Protein AF-A0A4P2QY45-F1 (afdb_monomer_lite)

Sequence (151 aa):
MAPAYTAMMHCLLWSWTADAYDAYDGELARDGFKYDFGQLRHTQEAHAQFIMRRSTSKLVHEHAIPRKVLVRQLLSHELEESLVTALLEEYCFGVIVTAAQDSDALGEALRSEMPSDWRFGDSQGALARYDGKFIVHQPGQCPICTGETET

Organism: Sorangium cellulosum (NCBI:txid56)

pLDDT: mean 76.37, std 13.95, range [41.09, 93.38]

Radius of gyration: 16.46 Å; chains: 1; bounding box: 55×40×36 Å

Structure (mmCIF, N/CA/C/O backbone):
data_AF-A0A4P2QY45-F1
#
_entry.id   AF-A0A4P2QY45-F1
#
loop_
_atom_site.group_PDB
_atom_site.id
_atom_site.type_symbol
_atom_site.label_atom_id
_atom_site.label_alt_id
_atom_site.label_comp_id
_atom_site.label_asym_id
_atom_site.label_entity_id
_atom_site.label_seq_id
_atom_site.pdbx_PDB_ins_code
_atom_site.Cartn_x
_atom_site.Cartn_y
_atom_site.Cartn_z
_atom_site.occupancy
_atom_site.B_iso_or_equiv
_atom_site.auth_seq_id
_atom_site.auth_comp_id
_atom_site.auth_asym_id
_atom_site.auth_atom_id
_atom_site.pdbx_PDB_model_num
ATOM 1 N N . MET A 1 1 ? -25.681 5.638 12.095 1.00 50.62 1 MET A N 1
ATOM 2 C CA . MET A 1 1 ? -24.557 6.323 11.418 1.00 50.62 1 MET A CA 1
ATOM 3 C C . MET A 1 1 ? -25.106 7.273 10.372 1.00 50.62 1 MET A C 1
ATOM 5 O O . MET A 1 1 ? -25.954 6.856 9.591 1.00 50.62 1 MET A O 1
ATOM 9 N N . ALA A 1 2 ? -24.680 8.537 10.389 1.00 45.03 2 ALA A N 1
ATOM 10 C CA . ALA A 1 2 ? -25.133 9.525 9.416 1.00 45.03 2 ALA A CA 1
ATOM 11 C C . ALA A 1 2 ? -24.601 9.171 8.007 1.00 45.03 2 ALA A C 1
ATOM 13 O O . ALA A 1 2 ? -23.402 8.919 7.874 1.00 45.03 2 ALA A O 1
ATOM 14 N N . PRO A 1 3 ? -25.440 9.186 6.953 1.00 54.16 3 PRO A N 1
ATOM 15 C CA . PRO A 1 3 ? -25.050 8.849 5.575 1.00 54.16 3 PRO A CA 1
ATOM 16 C C . PRO A 1 3 ? -23.829 9.619 5.039 1.00 54.16 3 PRO A C 1
ATOM 18 O O . PRO A 1 3 ? -23.094 9.106 4.198 1.00 54.16 3 PRO A O 1
ATOM 21 N N . ALA A 1 4 ? -23.583 10.828 5.554 1.00 51.88 4 ALA A N 1
ATOM 22 C CA . ALA A 1 4 ? -22.450 11.674 5.179 1.00 51.88 4 ALA A CA 1
ATOM 23 C C . ALA A 1 4 ? -21.085 11.072 5.562 1.00 51.88 4 ALA A C 1
ATOM 25 O O . ALA A 1 4 ? -20.130 11.186 4.799 1.00 51.88 4 ALA A O 1
ATOM 26 N N . TYR A 1 5 ? -21.001 10.375 6.698 1.00 56.19 5 TYR A N 1
ATOM 27 C CA . TYR A 1 5 ? -19.746 9.802 7.188 1.00 56.19 5 TYR A CA 1
ATOM 28 C C . TYR A 1 5 ? -19.294 8.618 6.322 1.00 56.19 5 TYR A C 1
ATOM 30 O O . TYR A 1 5 ? -18.131 8.511 5.947 1.00 56.19 5 TYR A O 1
ATOM 38 N N . THR A 1 6 ? -20.239 7.770 5.909 1.00 54.94 6 THR A N 1
ATOM 39 C CA . THR A 1 6 ? -19.980 6.653 4.991 1.00 54.94 6 THR A CA 1
ATOM 40 C C . THR A 1 6 ? -19.595 7.141 3.592 1.00 54.94 6 THR A C 1
ATOM 42 O O . THR A 1 6 ? -18.691 6.573 2.986 1.00 54.94 6 THR A O 1
ATOM 45 N N . ALA A 1 7 ? -20.222 8.206 3.084 1.00 48.94 7 ALA A N 1
ATOM 46 C CA . ALA A 1 7 ? -19.865 8.791 1.791 1.00 48.94 7 ALA A CA 1
ATOM 47 C C . ALA A 1 7 ? -18.462 9.422 1.808 1.00 48.94 7 ALA A C 1
ATOM 49 O O . ALA A 1 7 ? -17.673 9.163 0.905 1.00 48.94 7 ALA A O 1
ATOM 50 N N . MET A 1 8 ? -18.115 10.168 2.862 1.00 60.38 8 MET A N 1
ATOM 51 C CA . MET A 1 8 ? -16.785 10.762 3.044 1.00 60.38 8 MET A CA 1
ATOM 52 C C . MET A 1 8 ? -15.696 9.690 3.156 1.00 60.38 8 MET A C 1
ATOM 54 O O . MET A 1 8 ? -14.696 9.752 2.453 1.00 60.38 8 MET A O 1
ATOM 58 N N . MET A 1 9 ? -15.938 8.651 3.953 1.00 58.44 9 MET A N 1
ATOM 59 C CA . MET A 1 9 ? -15.089 7.462 4.050 1.00 58.44 9 MET A CA 1
ATOM 60 C C . MET A 1 9 ? -14.896 6.755 2.706 1.00 58.44 9 MET A C 1
ATOM 62 O O . MET A 1 9 ? -13.787 6.371 2.346 1.00 58.44 9 MET A O 1
ATOM 66 N N . HIS A 1 10 ? -15.977 6.564 1.946 1.00 54.47 10 HIS A N 1
ATOM 67 C CA . HIS A 1 10 ? -15.898 5.942 0.630 1.00 54.47 10 HIS A CA 1
ATOM 68 C C . HIS A 1 10 ? -15.145 6.811 -0.374 1.00 54.47 10 HIS A C 1
ATOM 70 O O . HIS A 1 10 ? -14.385 6.239 -1.145 1.00 54.47 10 HIS A O 1
ATOM 76 N N . CYS A 1 11 ? -15.316 8.134 -0.345 1.00 54.22 11 CYS A N 1
ATOM 77 C CA . CYS A 1 11 ? -14.574 9.069 -1.188 1.00 54.22 11 CYS A CA 1
ATOM 78 C C . CYS A 1 11 ? -13.091 9.131 -0.799 1.00 54.22 11 CYS A C 1
ATOM 80 O O . CYS A 1 11 ? -12.255 8.942 -1.669 1.00 54.22 11 CYS A O 1
ATOM 82 N N . LEU A 1 12 ? -12.747 9.278 0.484 1.00 60.28 12 LEU A N 1
ATOM 83 C CA . LEU A 1 12 ? -11.355 9.331 0.957 1.00 60.28 12 LEU A CA 1
ATOM 84 C C . LEU A 1 12 ? -10.593 8.034 0.656 1.00 60.28 12 LEU A C 1
ATOM 86 O O . LEU A 1 12 ? -9.496 8.071 0.110 1.00 60.28 12 LEU A O 1
ATOM 90 N N . LEU A 1 13 ? -11.206 6.874 0.914 1.00 57.31 13 LEU A N 1
ATOM 91 C CA . LEU A 1 13 ? -10.603 5.572 0.604 1.00 57.31 13 LEU A CA 1
ATOM 92 C C . LEU A 1 13 ? -10.532 5.280 -0.905 1.00 57.31 13 LEU A C 1
ATOM 94 O O . LEU A 1 13 ? -9.790 4.390 -1.316 1.00 57.31 13 LEU A O 1
ATOM 98 N N . TRP A 1 14 ? -11.330 5.970 -1.727 1.00 51.62 14 TRP A N 1
ATOM 99 C CA . TRP A 1 14 ? -11.349 5.810 -3.185 1.00 51.62 14 TRP A CA 1
ATOM 100 C C . TRP A 1 14 ? -10.349 6.745 -3.869 1.00 51.62 14 TRP A C 1
ATOM 102 O O . TRP A 1 14 ? -9.518 6.264 -4.640 1.00 51.62 14 TRP A O 1
ATOM 112 N N . SER A 1 15 ? -10.368 8.038 -3.532 1.00 52.97 15 SER A N 1
ATOM 113 C CA . SER A 1 15 ? -9.449 9.063 -4.050 1.00 52.97 15 SER A CA 1
ATOM 114 C C . SER A 1 15 ? -7.979 8.754 -3.742 1.00 52.97 15 SER A C 1
ATOM 116 O O . SER A 1 15 ? -7.092 9.167 -4.475 1.00 52.97 15 SER A O 1
ATOM 118 N N . TRP A 1 16 ? -7.697 7.963 -2.705 1.00 55.16 16 TRP A N 1
ATOM 119 C CA . TRP A 1 16 ? -6.328 7.621 -2.306 1.00 55.16 16 TRP A CA 1
ATOM 120 C C . TRP A 1 16 ? -5.643 6.493 -3.086 1.00 55.16 16 TRP A C 1
ATOM 122 O O . TRP A 1 16 ? -4.435 6.319 -2.962 1.00 55.16 16 TRP A O 1
ATOM 132 N N . THR A 1 17 ? -6.364 5.716 -3.899 1.00 54.50 17 THR A N 1
ATOM 133 C CA . THR A 1 17 ? -5.740 4.601 -4.651 1.00 54.50 17 THR A CA 1
ATOM 134 C C . THR A 1 17 ? -5.242 4.969 -6.034 1.00 54.50 17 THR A C 1
ATOM 136 O O . THR A 1 17 ? -4.583 4.159 -6.693 1.00 54.50 17 THR A O 1
ATOM 139 N N . ALA A 1 18 ? -5.647 6.137 -6.510 1.00 51.09 18 ALA A N 1
ATOM 140 C CA . ALA A 1 18 ? -5.804 6.319 -7.929 1.00 51.09 18 ALA A CA 1
ATOM 141 C C . ALA A 1 18 ? -5.934 7.783 -8.319 1.00 51.09 18 ALA A C 1
ATOM 143 O O . ALA A 1 18 ? -6.382 7.986 -9.419 1.00 51.09 18 ALA A O 1
ATOM 144 N N . ASP A 1 19 ? -5.617 8.800 -7.520 1.00 58.41 19 ASP A N 1
ATOM 145 C CA . ASP A 1 19 ? -5.666 10.178 -8.024 1.00 58.41 19 ASP A CA 1
ATOM 146 C C . ASP A 1 19 ? -4.484 10.980 -7.460 1.00 58.41 19 ASP A C 1
ATOM 148 O O . ASP A 1 19 ? -4.297 11.074 -6.249 1.00 58.41 19 ASP A O 1
ATOM 152 N N . ALA A 1 20 ? -3.644 11.516 -8.345 1.00 57.75 20 ALA A N 1
ATOM 153 C CA . ALA A 1 20 ? -2.669 12.535 -7.991 1.00 57.75 20 ALA A CA 1
ATOM 154 C C . ALA A 1 20 ? -3.393 13.879 -7.912 1.00 57.75 20 ALA A C 1
ATOM 156 O O . ALA A 1 20 ? -4.036 14.271 -8.883 1.00 57.75 20 ALA A O 1
ATOM 157 N N . TYR A 1 21 ? -3.297 14.573 -6.778 1.00 57.88 21 TYR A N 1
ATOM 158 C CA . TYR A 1 21 ? -3.615 15.996 -6.726 1.00 57.88 21 TYR A CA 1
ATOM 159 C C . TYR A 1 21 ? -2.338 16.772 -7.029 1.00 57.88 21 TYR A C 1
ATOM 161 O O . TYR A 1 21 ? -1.396 16.752 -6.233 1.00 57.88 21 TYR A O 1
ATOM 169 N N . ASP A 1 22 ? -2.301 17.427 -8.183 1.00 55.41 22 ASP A N 1
ATOM 170 C CA . ASP A 1 22 ? -1.249 18.383 -8.484 1.00 55.41 22 ASP A CA 1
ATOM 171 C C . ASP A 1 22 ? -1.534 19.668 -7.699 1.00 55.41 22 ASP A C 1
ATOM 173 O O . ASP A 1 22 ? -2.451 20.424 -8.014 1.00 55.41 22 ASP A O 1
ATOM 177 N N . ALA A 1 23 ? -0.769 19.911 -6.635 1.00 49.84 23 ALA A N 1
ATOM 178 C CA . ALA A 1 23 ? -0.952 21.093 -5.798 1.00 49.84 23 ALA A CA 1
ATOM 179 C C . ALA A 1 23 ? -0.569 22.408 -6.500 1.00 49.84 23 ALA A C 1
ATOM 181 O O . ALA A 1 23 ? -0.929 23.477 -6.005 1.00 49.84 23 ALA A O 1
ATOM 182 N N . TYR A 1 24 ? 0.169 22.340 -7.611 1.00 48.59 24 TYR A N 1
ATOM 183 C CA . TYR A 1 24 ? 0.570 23.495 -8.405 1.00 48.59 24 TYR A CA 1
ATOM 184 C C . TYR A 1 24 ? -0.498 23.846 -9.446 1.00 48.59 24 TYR A C 1
ATOM 186 O O . TYR A 1 24 ? -0.897 25.007 -9.540 1.00 48.59 24 TYR A O 1
ATOM 194 N N . ASP A 1 25 ? -1.009 22.837 -10.153 1.00 56.53 25 ASP A N 1
ATOM 195 C CA . ASP A 1 25 ? -1.993 23.020 -11.228 1.00 56.53 25 ASP A CA 1
ATOM 196 C C . ASP A 1 25 ? -3.455 22.898 -10.755 1.00 56.53 25 ASP A C 1
ATOM 198 O O . ASP A 1 25 ? -4.379 23.279 -11.472 1.00 56.53 25 ASP A O 1
ATOM 202 N N . GLY A 1 26 ? -3.691 22.407 -9.534 1.00 62.16 26 GLY A N 1
ATOM 203 C CA . GLY A 1 26 ? -5.029 22.190 -8.970 1.00 62.16 26 GLY A CA 1
ATOM 204 C C . GLY A 1 26 ? -5.794 21.030 -9.617 1.00 62.16 26 GLY A C 1
ATOM 205 O O . GLY A 1 26 ? -6.996 20.879 -9.390 1.00 62.16 26 GLY A O 1
ATOM 206 N N . GLU A 1 27 ? -5.112 20.220 -10.424 1.00 61.22 27 GLU A N 1
ATOM 207 C CA . GLU A 1 27 ? -5.703 19.149 -11.215 1.00 61.22 27 GLU A CA 1
ATOM 208 C C . GLU A 1 27 ? -5.702 17.819 -10.453 1.00 61.22 27 GLU A C 1
ATOM 210 O O . GLU A 1 27 ? -4.744 17.454 -9.766 1.00 61.22 27 GLU A O 1
ATOM 215 N N . LEU A 1 28 ? -6.798 17.072 -10.600 1.00 65.06 28 LEU A N 1
ATOM 216 C CA . LEU A 1 28 ? -6.930 15.708 -10.096 1.00 65.06 28 LEU A CA 1
ATOM 217 C C . LEU A 1 28 ? -6.727 14.736 -11.257 1.00 65.06 28 LEU A C 1
ATOM 219 O O . LEU A 1 28 ? -7.575 14.619 -12.143 1.00 65.06 28 LEU A O 1
ATOM 223 N N . ALA A 1 29 ? -5.601 14.028 -11.250 1.00 69.75 29 ALA A N 1
ATOM 224 C CA . ALA A 1 29 ? -5.235 13.094 -12.303 1.00 69.75 29 ALA A CA 1
ATOM 225 C C . ALA A 1 29 ? -5.389 11.647 -11.844 1.00 69.75 29 ALA A C 1
ATOM 227 O O . ALA A 1 29 ? -4.652 11.169 -10.974 1.00 69.75 29 ALA A O 1
ATOM 228 N N . ARG A 1 30 ? -6.286 10.917 -12.511 1.00 70.19 30 ARG A N 1
ATOM 229 C CA . ARG A 1 30 ? -6.492 9.503 -12.224 1.00 70.19 30 ARG A CA 1
ATOM 230 C C . ARG A 1 30 ? -5.256 8.655 -12.520 1.00 70.19 30 ARG A C 1
ATOM 232 O O . ARG A 1 30 ? -4.602 8.783 -13.545 1.00 70.19 30 ARG A O 1
ATOM 239 N N . ASP A 1 31 ? -4.985 7.761 -11.589 1.00 73.44 31 ASP A N 1
ATOM 240 C CA . ASP A 1 31 ? -3.862 6.869 -11.385 1.00 73.44 31 ASP A CA 1
ATOM 241 C C . ASP A 1 31 ? -2.483 7.565 -11.386 1.00 73.44 31 ASP A C 1
ATOM 243 O O . ASP A 1 31 ? -1.468 6.888 -11.538 1.00 73.44 31 ASP A O 1
ATOM 247 N N . GLY A 1 32 ? -2.421 8.888 -11.165 1.00 73.69 32 GLY A N 1
ATOM 248 C CA . GLY A 1 32 ? -1.204 9.688 -11.369 1.00 73.69 32 GLY A CA 1
ATOM 249 C C . GLY A 1 32 ? 0.030 9.232 -10.578 1.00 73.69 32 GLY A C 1
ATOM 250 O O . GLY A 1 32 ? 1.131 9.247 -11.119 1.00 73.69 32 GLY A O 1
ATOM 251 N N . PHE A 1 33 ? -0.146 8.737 -9.347 1.00 76.88 33 PHE A N 1
ATOM 252 C CA . PHE A 1 33 ? 0.956 8.219 -8.514 1.00 76.88 33 PHE A CA 1
ATOM 253 C C . PHE A 1 33 ? 0.969 6.697 -8.354 1.00 76.88 33 PHE A C 1
ATOM 255 O O . PHE A 1 33 ? 1.821 6.161 -7.653 1.00 76.88 33 PHE A O 1
ATOM 262 N N . LYS A 1 34 ? 0.061 5.970 -9.014 1.00 82.94 34 LYS A N 1
ATOM 263 C CA . LYS A 1 34 ? -0.187 4.532 -8.783 1.00 82.94 34 LYS A CA 1
ATOM 264 C C . LYS A 1 34 ? 1.047 3.636 -8.909 1.00 82.94 34 LYS A C 1
ATOM 266 O O . LYS A 1 34 ? 1.101 2.564 -8.313 1.00 82.94 34 LYS A O 1
ATOM 271 N N . TYR A 1 35 ? 2.018 4.068 -9.707 1.00 87.44 35 TYR A N 1
ATOM 272 C CA . TYR A 1 35 ? 3.282 3.371 -9.922 1.00 87.44 35 TYR A CA 1
ATOM 273 C C . TYR A 1 35 ? 4.488 4.307 -9.790 1.00 87.44 35 TYR A C 1
ATOM 275 O O . TYR A 1 35 ? 5.530 4.062 -10.398 1.00 87.44 35 TYR A O 1
ATOM 283 N N . ASP A 1 36 ? 4.350 5.387 -9.018 1.00 86.69 36 ASP A N 1
ATOM 284 C CA . ASP A 1 36 ? 5.466 6.274 -8.715 1.00 86.69 36 ASP A CA 1
ATOM 285 C C . ASP A 1 36 ? 6.315 5.669 -7.587 1.00 86.69 36 ASP A C 1
ATOM 287 O O . ASP A 1 36 ? 6.005 5.785 -6.403 1.00 86.69 36 ASP A O 1
ATOM 291 N N . PHE A 1 37 ? 7.411 5.011 -7.967 1.00 88.00 37 PHE A N 1
ATOM 292 C CA . PHE A 1 37 ? 8.383 4.416 -7.043 1.00 88.00 37 PHE A CA 1
ATOM 293 C C . PHE A 1 37 ? 9.117 5.450 -6.168 1.00 88.00 37 PHE A C 1
ATOM 295 O O . PHE A 1 37 ? 9.736 5.073 -5.172 1.00 88.00 37 PHE A O 1
ATOM 302 N N . GLY A 1 38 ? 9.067 6.737 -6.524 1.00 84.75 38 GLY A N 1
ATOM 303 C CA . GLY A 1 38 ? 9.601 7.832 -5.720 1.00 84.75 38 GLY A CA 1
ATOM 304 C C . GLY A 1 38 ? 8.658 8.271 -4.602 1.00 84.75 38 GLY A C 1
ATOM 305 O O . GLY A 1 38 ? 9.134 8.805 -3.604 1.00 84.75 38 GLY A O 1
ATOM 306 N N . GLN A 1 39 ? 7.354 8.014 -4.739 1.00 83.00 39 GLN A N 1
ATOM 307 C CA . GLN A 1 39 ? 6.321 8.453 -3.791 1.00 83.00 39 GLN A CA 1
ATOM 308 C C . GLN A 1 39 ? 5.635 7.309 -3.045 1.00 83.00 39 GLN A C 1
ATOM 310 O O . GLN A 1 39 ? 5.109 7.518 -1.952 1.00 83.00 39 GLN A O 1
ATOM 315 N N . LEU A 1 40 ? 5.653 6.097 -3.598 1.00 87.56 40 LEU A N 1
ATOM 316 C CA . LEU A 1 40 ? 5.035 4.925 -2.993 1.00 87.56 40 LEU A CA 1
ATOM 317 C C . LEU A 1 40 ? 6.063 3.944 -2.439 1.00 87.56 40 LEU A C 1
ATOM 319 O O . LEU A 1 40 ? 7.162 3.750 -2.970 1.00 87.56 40 LEU A O 1
ATOM 323 N N . ARG A 1 41 ? 5.639 3.249 -1.381 1.00 90.94 41 ARG A N 1
ATOM 324 C CA . ARG A 1 41 ? 6.334 2.062 -0.885 1.00 90.94 41 ARG A CA 1
ATOM 325 C C . ARG A 1 41 ? 6.286 0.968 -1.937 1.00 90.94 41 ARG A C 1
ATOM 327 O O . ARG A 1 41 ? 5.313 0.848 -2.677 1.00 90.94 41 ARG A O 1
ATOM 334 N N . HIS A 1 42 ? 7.316 0.142 -1.991 1.00 92.50 42 HIS A N 1
ATOM 335 C CA . HIS A 1 42 ? 7.389 -0.915 -2.992 1.00 92.50 42 HIS A CA 1
ATOM 336 C C . HIS A 1 42 ? 8.339 -2.026 -2.573 1.00 92.50 42 HIS A C 1
ATOM 338 O O . HIS A 1 42 ? 9.263 -1.805 -1.791 1.00 92.50 42 HIS A O 1
ATOM 344 N N . THR A 1 43 ? 8.133 -3.224 -3.111 1.00 92.62 43 THR A N 1
ATOM 345 C CA . THR A 1 43 ? 9.064 -4.332 -2.887 1.00 92.62 43 THR A CA 1
ATOM 346 C C . THR A 1 43 ? 10.291 -4.213 -3.787 1.00 92.62 43 THR A C 1
ATOM 348 O O . THR A 1 43 ? 10.229 -3.658 -4.891 1.00 92.62 43 THR A O 1
ATOM 351 N N . GLN A 1 44 ? 11.416 -4.778 -3.345 1.00 90.75 44 GLN A N 1
ATOM 352 C CA . GLN A 1 44 ? 12.644 -4.838 -4.146 1.00 90.75 44 GLN A CA 1
ATOM 353 C C . GLN A 1 44 ? 12.406 -5.476 -5.528 1.00 90.75 44 GLN A C 1
ATOM 355 O O . GLN A 1 44 ? 12.886 -4.978 -6.547 1.00 90.75 44 GLN A O 1
ATOM 360 N N . GLU A 1 45 ? 11.623 -6.554 -5.579 1.00 91.06 45 GLU A N 1
ATOM 361 C CA . GLU A 1 45 ? 11.314 -7.287 -6.813 1.00 91.06 45 GLU A CA 1
ATOM 362 C C . GLU A 1 45 ? 10.440 -6.471 -7.772 1.00 91.06 45 GLU A C 1
ATOM 364 O O . GLU A 1 45 ? 10.704 -6.458 -8.976 1.00 91.06 45 GLU A O 1
ATOM 369 N N . ALA A 1 46 ? 9.442 -5.743 -7.254 1.00 93.19 46 ALA A N 1
ATOM 370 C CA . ALA A 1 46 ? 8.633 -4.833 -8.061 1.00 93.19 46 ALA A CA 1
ATOM 371 C C . ALA A 1 46 ? 9.500 -3.766 -8.727 1.00 93.19 46 ALA A C 1
ATOM 373 O O . ALA A 1 46 ? 9.353 -3.499 -9.923 1.00 93.19 46 ALA A O 1
ATOM 374 N N . HIS A 1 47 ? 10.447 -3.202 -7.978 1.00 92.31 47 HIS A N 1
ATOM 375 C CA . HIS A 1 47 ? 11.320 -2.176 -8.519 1.00 92.31 47 HIS A CA 1
ATOM 376 C C . HIS A 1 47 ? 12.318 -2.731 -9.539 1.00 92.31 47 HIS A C 1
ATOM 378 O O . HIS A 1 47 ? 12.430 -2.194 -10.642 1.00 92.31 47 HIS A O 1
ATOM 384 N N . ALA A 1 48 ? 12.975 -3.853 -9.238 1.00 91.25 48 ALA A N 1
ATOM 385 C CA . ALA A 1 48 ? 13.873 -4.520 -10.180 1.00 91.25 48 ALA A CA 1
ATOM 386 C C . ALA A 1 48 ? 13.158 -4.850 -11.503 1.00 91.25 48 ALA A C 1
ATOM 388 O O . ALA A 1 48 ? 13.686 -4.611 -12.594 1.00 91.25 48 ALA A O 1
ATOM 389 N N . GLN A 1 49 ? 11.915 -5.330 -11.421 1.00 93.38 49 GLN A N 1
ATOM 390 C CA . GLN A 1 49 ? 11.097 -5.608 -12.592 1.00 93.38 49 GLN A CA 1
ATOM 391 C C . GLN A 1 49 ? 10.741 -4.340 -13.378 1.00 93.38 49 GLN A C 1
ATOM 393 O O . GLN A 1 49 ? 10.789 -4.364 -14.614 1.00 93.38 49 GLN A O 1
ATOM 398 N N . PHE A 1 50 ? 10.406 -3.246 -12.690 1.00 92.44 50 PHE A N 1
ATOM 399 C CA . PHE A 1 50 ? 10.141 -1.957 -13.324 1.00 92.44 50 PHE A CA 1
ATOM 400 C C . PHE A 1 50 ? 11.370 -1.434 -14.074 1.00 92.44 50 PHE A C 1
ATOM 402 O O . PHE A 1 50 ? 11.256 -1.075 -15.243 1.00 92.44 50 PHE A O 1
ATOM 409 N N . ILE A 1 51 ? 12.553 -1.454 -13.454 1.00 90.25 51 ILE A N 1
ATOM 410 C CA . ILE A 1 51 ? 13.799 -0.985 -14.076 1.00 90.25 51 ILE A CA 1
ATOM 411 C C . ILE A 1 51 ? 14.169 -1.828 -15.297 1.00 90.25 51 ILE A C 1
ATOM 413 O O . ILE A 1 51 ? 14.481 -1.272 -16.352 1.00 90.25 51 ILE A O 1
ATOM 417 N N . MET A 1 52 ? 14.079 -3.156 -15.181 1.00 89.62 52 MET A N 1
ATOM 418 C CA . MET A 1 52 ? 14.429 -4.076 -16.265 1.00 89.62 52 MET A CA 1
ATOM 419 C C . MET A 1 52 ? 13.492 -3.941 -17.473 1.00 89.62 52 MET A C 1
ATOM 421 O O . MET A 1 52 ? 13.940 -4.032 -18.613 1.00 89.62 52 MET A O 1
ATOM 425 N N . ARG A 1 53 ? 12.184 -3.761 -17.244 1.00 90.06 53 ARG A N 1
ATOM 426 C CA . ARG A 1 53 ? 11.170 -3.789 -18.316 1.00 90.06 53 ARG A CA 1
ATOM 427 C C . ARG A 1 53 ? 10.674 -2.415 -18.746 1.00 90.06 53 ARG A C 1
ATOM 429 O O . ARG A 1 53 ? 9.993 -2.329 -19.764 1.00 90.06 53 ARG A O 1
ATOM 436 N N . ARG A 1 54 ? 10.939 -1.375 -17.951 1.00 88.81 54 ARG A N 1
ATOM 437 C CA . ARG A 1 54 ? 10.364 -0.024 -18.082 1.00 88.81 54 ARG A CA 1
ATOM 438 C C . ARG A 1 54 ? 8.843 -0.059 -18.277 1.00 88.81 54 ARG A C 1
ATOM 440 O O . ARG A 1 54 ? 8.287 0.649 -19.107 1.00 88.81 54 ARG A O 1
ATOM 447 N N . SER A 1 55 ? 8.172 -0.943 -17.536 1.00 91.06 55 SER A N 1
ATOM 448 C CA . SER A 1 55 ? 6.744 -1.229 -17.692 1.00 91.06 55 SER A CA 1
ATOM 449 C C . SER A 1 55 ? 6.094 -1.589 -16.361 1.00 91.06 55 SER A C 1
ATOM 451 O O . SER A 1 55 ? 6.673 -2.314 -15.553 1.00 91.06 55 SER A O 1
ATOM 453 N N . THR A 1 56 ? 4.850 -1.147 -16.185 1.00 91.12 56 THR A N 1
ATOM 454 C CA . THR A 1 56 ? 3.998 -1.430 -15.020 1.00 91.12 56 THR A CA 1
ATOM 455 C C . THR A 1 56 ? 3.025 -2.591 -15.250 1.00 91.12 56 THR A C 1
ATOM 457 O O . THR A 1 56 ? 2.319 -2.996 -14.337 1.00 91.12 56 THR A O 1
ATOM 460 N N . SER A 1 57 ? 3.011 -3.190 -16.448 1.00 90.69 57 SER A N 1
ATOM 461 C CA . SER A 1 57 ? 2.035 -4.217 -16.877 1.00 90.69 57 SER A CA 1
ATOM 462 C C . SER A 1 57 ? 1.980 -5.492 -16.023 1.00 90.69 57 SER A C 1
ATOM 464 O O . SER A 1 57 ? 1.062 -6.301 -16.153 1.00 90.69 57 SER A O 1
ATOM 466 N N . LYS A 1 58 ? 2.989 -5.712 -15.182 1.00 92.25 58 LYS A N 1
ATOM 467 C CA . LYS A 1 58 ? 3.114 -6.865 -14.284 1.00 92.25 58 LYS A CA 1
ATOM 468 C C . LYS A 1 58 ? 3.318 -6.441 -12.830 1.00 92.25 58 LYS A C 1
ATOM 470 O O . LYS A 1 58 ? 3.748 -7.252 -12.014 1.00 92.25 58 LYS A O 1
ATOM 475 N N . LEU A 1 59 ? 3.026 -5.180 -12.543 1.00 92.38 59 LEU A N 1
ATOM 476 C CA . LEU A 1 59 ? 3.040 -4.607 -11.214 1.00 92.38 59 LEU A CA 1
ATOM 477 C C . LEU A 1 59 ? 1.607 -4.417 -10.741 1.00 92.38 59 LEU A C 1
ATOM 479 O O . LEU A 1 59 ? 0.705 -4.093 -11.518 1.00 92.38 59 LEU A O 1
ATOM 483 N N . VAL A 1 60 ? 1.419 -4.583 -9.447 1.00 90.44 60 VAL A N 1
ATOM 484 C CA . VAL A 1 60 ? 0.148 -4.383 -8.775 1.00 90.44 60 VAL A CA 1
ATOM 485 C C . VAL A 1 60 ? 0.337 -3.258 -7.775 1.00 90.44 60 VAL A C 1
ATOM 487 O O . VAL A 1 60 ? 1.316 -3.227 -7.036 1.00 90.44 60 VAL A O 1
ATOM 490 N N . HIS A 1 61 ? -0.598 -2.317 -7.804 1.00 88.38 61 HIS A N 1
ATOM 491 C CA . HIS A 1 61 ? -0.767 -1.341 -6.744 1.00 88.38 61 HIS A CA 1
ATOM 492 C C . HIS A 1 61 ? -1.820 -1.890 -5.787 1.00 88.38 61 HIS A C 1
ATOM 494 O O . HIS A 1 61 ? -2.965 -2.107 -6.194 1.00 88.38 61 HIS A O 1
ATOM 500 N N . GLU A 1 62 ? -1.433 -2.135 -4.543 1.00 84.88 62 GLU A N 1
ATOM 501 C CA . GLU A 1 62 ? -2.346 -2.586 -3.498 1.00 84.88 62 GLU A CA 1
ATOM 502 C C . GLU A 1 62 ? -2.263 -1.693 -2.259 1.00 84.88 62 GLU A C 1
AT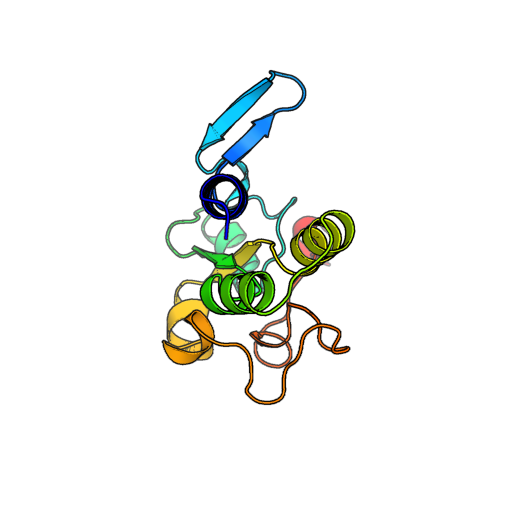OM 504 O O . GLU A 1 62 ? -1.361 -0.872 -2.128 1.00 84.88 62 GLU A O 1
ATOM 509 N N . HIS A 1 63 ? -3.187 -1.873 -1.319 1.00 86.25 63 HIS A N 1
ATOM 510 C CA . HIS A 1 63 ? -3.115 -1.203 -0.023 1.00 86.25 63 HIS A CA 1
ATOM 511 C C . HIS A 1 63 ? -2.293 -2.011 0.965 1.00 86.25 63 HIS A C 1
ATOM 513 O O . HIS A 1 63 ? -2.483 -3.215 1.047 1.00 86.25 63 HIS A O 1
ATOM 519 N N . ALA A 1 64 ? -1.492 -1.363 1.810 1.00 86.75 64 ALA A N 1
ATOM 520 C CA . ALA A 1 64 ? -0.752 -2.046 2.873 1.00 86.75 64 ALA A CA 1
ATOM 521 C C . ALA A 1 64 ? -1.647 -2.793 3.874 1.00 86.75 64 ALA A C 1
ATOM 523 O O . ALA A 1 64 ? -1.338 -3.932 4.229 1.00 86.75 64 ALA A O 1
ATOM 524 N N . ILE A 1 65 ? -2.795 -2.216 4.236 1.00 87.56 65 ILE A N 1
ATOM 525 C CA . ILE A 1 65 ? -3.873 -2.909 4.949 1.00 87.56 65 ILE A CA 1
ATOM 526 C C . ILE A 1 65 ? -5.077 -3.067 4.019 1.00 87.56 65 ILE A C 1
ATOM 528 O O . ILE A 1 65 ? -5.510 -2.085 3.409 1.00 87.56 65 ILE A O 1
ATOM 532 N N . PRO A 1 66 ? -5.685 -4.265 3.925 1.00 87.00 66 PRO A N 1
ATOM 533 C CA . PRO A 1 66 ? -6.871 -4.458 3.109 1.00 87.00 66 PRO A CA 1
ATOM 534 C C . PRO A 1 66 ? -7.999 -3.500 3.504 1.00 87.00 66 PRO A C 1
ATOM 536 O O . PRO A 1 66 ? -8.393 -3.423 4.670 1.00 87.00 66 PRO A O 1
ATOM 539 N N . ARG A 1 67 ? -8.599 -2.828 2.514 1.00 83.25 67 ARG A N 1
ATOM 540 C CA . ARG A 1 67 ? -9.676 -1.838 2.717 1.00 83.25 67 ARG A CA 1
ATOM 541 C C . ARG A 1 67 ? -10.795 -2.340 3.635 1.00 83.25 67 ARG A C 1
ATOM 543 O O . ARG A 1 67 ? -11.325 -1.579 4.435 1.00 83.25 67 ARG A O 1
ATOM 550 N N . LYS A 1 68 ? -11.162 -3.623 3.536 1.00 83.38 68 LYS A N 1
ATOM 551 C CA . LYS A 1 68 ? -12.210 -4.231 4.375 1.00 83.38 68 LYS A CA 1
ATOM 552 C C . LYS A 1 68 ? -11.841 -4.240 5.862 1.00 83.38 68 LYS A C 1
ATOM 554 O O . LYS A 1 68 ? -12.725 -4.033 6.686 1.00 83.38 68 LYS A O 1
ATOM 559 N N . VAL A 1 69 ? -10.572 -4.468 6.199 1.00 87.38 69 VAL A N 1
ATOM 560 C CA . VAL A 1 69 ? -10.075 -4.441 7.585 1.00 87.38 69 VAL A CA 1
ATOM 561 C C . VAL A 1 69 ? -10.141 -3.016 8.125 1.00 87.38 69 VAL A C 1
ATOM 563 O O . VAL A 1 69 ? -10.718 -2.790 9.185 1.00 87.38 69 VAL A O 1
ATOM 566 N N . LEU A 1 70 ? -9.658 -2.049 7.343 1.00 84.69 70 LEU A N 1
ATOM 567 C CA . LEU A 1 70 ? -9.669 -0.633 7.706 1.00 84.69 70 LEU A CA 1
ATOM 568 C C . LEU A 1 70 ? -11.094 -0.091 7.912 1.00 84.69 70 LEU A C 1
ATOM 570 O O . LEU A 1 70 ? -11.388 0.537 8.924 1.00 84.69 70 LEU A O 1
ATOM 574 N N . VAL A 1 71 ? -12.013 -0.397 6.991 1.00 82.31 71 VAL A N 1
ATOM 575 C CA . VAL A 1 71 ? -13.426 -0.003 7.107 1.00 82.31 71 VAL A CA 1
ATOM 576 C C . VAL A 1 71 ? -14.075 -0.626 8.342 1.00 82.31 71 VAL A C 1
ATOM 578 O O . VAL A 1 71 ? -14.807 0.063 9.042 1.00 82.31 71 VAL A O 1
ATOM 581 N N . ARG A 1 72 ? -13.810 -1.903 8.647 1.00 85.19 72 ARG A N 1
ATOM 582 C CA . ARG A 1 72 ? -14.345 -2.542 9.862 1.00 85.19 72 ARG A CA 1
ATOM 583 C C . ARG A 1 72 ? -13.886 -1.818 11.125 1.00 85.19 72 ARG A C 1
ATOM 585 O O . ARG A 1 72 ? -14.726 -1.566 11.978 1.00 85.19 72 ARG A O 1
ATOM 592 N N . GLN A 1 73 ? -12.608 -1.447 11.201 1.00 85.31 73 GLN A N 1
ATOM 593 C CA . GLN A 1 73 ? -12.054 -0.703 12.334 1.00 85.31 73 GLN A CA 1
ATOM 594 C C . GLN A 1 73 ? -12.698 0.678 12.494 1.00 85.31 73 GLN A C 1
ATOM 596 O O . GLN A 1 73 ? -13.050 1.088 13.595 1.00 85.31 73 GLN A O 1
ATOM 601 N N . LEU A 1 74 ? -12.885 1.391 11.385 1.00 81.12 74 LEU A N 1
ATOM 602 C CA . LEU A 1 74 ? -13.483 2.726 11.393 1.00 81.12 74 LEU A CA 1
ATOM 603 C C . LEU A 1 74 ? -14.982 2.690 11.734 1.00 81.12 74 LEU A C 1
ATOM 605 O O . LEU A 1 74 ? -15.507 3.648 12.286 1.00 81.12 74 LEU A O 1
ATOM 609 N N . LEU A 1 75 ? -15.675 1.586 11.435 1.00 80.06 75 LEU A N 1
ATOM 610 C CA . LEU A 1 75 ? -17.086 1.393 11.787 1.00 80.06 75 LEU A CA 1
ATOM 611 C C . LEU A 1 75 ? -17.297 0.816 13.195 1.00 80.06 75 LEU A C 1
ATOM 613 O O . LEU A 1 75 ? -18.396 0.946 13.731 1.00 80.06 75 LEU A O 1
ATOM 617 N N . SER A 1 76 ? -16.302 0.140 13.780 1.00 78.62 76 SER A N 1
ATOM 618 C CA . SER A 1 76 ? -16.431 -0.511 15.093 1.00 78.62 76 SER A CA 1
ATOM 619 C C . SER A 1 76 ? -16.275 0.445 16.272 1.00 78.62 76 SER A C 1
ATOM 621 O O . SER A 1 76 ? -16.544 0.057 17.407 1.00 78.62 76 SER A O 1
ATOM 623 N N . HIS A 1 77 ? -15.852 1.680 16.021 1.00 66.88 77 HIS A N 1
ATOM 624 C CA . HIS A 1 77 ? -15.596 2.677 17.045 1.00 66.88 77 HIS A CA 1
ATOM 625 C C . HIS A 1 77 ? -16.290 3.993 16.690 1.00 66.88 77 HIS A C 1
ATOM 627 O O . HIS A 1 77 ? -16.254 4.438 15.546 1.00 66.88 77 HIS A O 1
ATOM 633 N N . GLU A 1 78 ? -16.876 4.655 17.687 1.00 69.38 78 GLU A N 1
ATOM 634 C CA . GLU A 1 78 ? -17.181 6.085 17.599 1.00 69.38 78 GLU A CA 1
ATOM 635 C C . GLU A 1 78 ? -15.859 6.849 17.757 1.00 69.38 78 GLU A C 1
ATOM 637 O O . GLU A 1 78 ? -15.521 7.329 18.835 1.00 69.38 78 GLU A O 1
ATOM 642 N N . LEU A 1 79 ? -15.040 6.845 16.702 1.00 69.56 79 LEU A N 1
ATOM 643 C CA . LEU A 1 79 ? -13.759 7.547 16.696 1.00 69.56 79 LEU A CA 1
ATOM 644 C C . LEU A 1 79 ? -14.003 9.041 16.516 1.00 69.56 79 LEU A C 1
ATOM 646 O O . LEU A 1 79 ? -14.782 9.455 15.653 1.00 69.56 79 LEU A O 1
ATOM 650 N N . GLU A 1 80 ? -13.280 9.850 17.285 1.00 76.12 80 GLU A N 1
ATOM 651 C CA . GLU A 1 80 ? -13.164 11.270 16.977 1.00 76.12 80 GLU A CA 1
ATOM 652 C C . GLU A 1 80 ? -12.471 11.470 15.625 1.00 76.12 80 GLU A C 1
ATOM 654 O O . GLU A 1 80 ? -11.623 10.677 15.212 1.00 76.12 80 GLU A O 1
ATOM 659 N N . GLU A 1 81 ? -12.817 12.556 14.937 1.00 73.75 81 GLU A N 1
ATOM 660 C CA . GLU A 1 81 ? -12.298 12.877 13.604 1.00 73.75 81 GLU A CA 1
ATOM 661 C C . GLU A 1 81 ? -10.762 12.915 13.556 1.00 73.75 81 GLU A C 1
ATOM 663 O O . GLU A 1 81 ? -10.156 12.390 12.627 1.00 73.75 81 GLU A O 1
ATOM 668 N N . SER A 1 82 ? -10.119 13.450 14.596 1.00 73.94 82 SER A N 1
ATOM 669 C CA . SER A 1 82 ? -8.656 13.496 14.716 1.00 73.94 82 SER A CA 1
ATOM 670 C C . SER A 1 82 ? -8.017 12.102 14.717 1.00 73.94 82 SER A C 1
ATOM 672 O O . SER A 1 82 ? -6.981 11.888 14.090 1.00 73.94 82 SER A O 1
ATOM 674 N N . LEU A 1 83 ? -8.657 11.138 15.381 1.00 77.12 83 LEU A N 1
ATOM 675 C CA . LEU A 1 83 ? -8.190 9.759 15.458 1.00 77.12 83 LEU A CA 1
ATOM 676 C C . LEU A 1 83 ? -8.418 9.015 14.139 1.00 77.12 83 LEU A C 1
ATOM 678 O O . LEU A 1 83 ? -7.600 8.187 13.751 1.00 77.12 83 LEU A O 1
ATOM 682 N N . VAL A 1 84 ? -9.500 9.338 13.428 1.00 78.25 84 VAL A N 1
ATOM 683 C CA . VAL A 1 84 ? -9.766 8.820 12.078 1.00 78.25 84 VAL A CA 1
ATOM 684 C C . VAL A 1 84 ? -8.670 9.268 11.125 1.00 78.25 84 VAL A C 1
ATOM 686 O O . VAL A 1 84 ? -8.113 8.431 10.422 1.00 78.25 84 VAL A O 1
ATOM 689 N N . THR A 1 85 ? -8.320 10.555 11.140 1.00 75.06 85 THR A N 1
ATOM 690 C CA . THR A 1 85 ? -7.238 11.100 10.314 1.00 75.06 85 THR A CA 1
ATOM 691 C C . THR A 1 85 ? -5.909 10.420 10.621 1.00 75.06 85 THR A C 1
ATOM 693 O O . THR A 1 85 ? -5.282 9.909 9.700 1.00 75.06 85 THR A O 1
ATOM 696 N N . ALA A 1 86 ? -5.524 10.309 11.897 1.00 80.19 86 ALA A N 1
ATOM 697 C CA . ALA A 1 86 ? -4.281 9.638 12.284 1.00 80.19 86 ALA A CA 1
ATOM 698 C C . ALA A 1 86 ? -4.238 8.168 11.822 1.00 80.19 86 ALA A C 1
ATOM 700 O O . ALA A 1 86 ? -3.237 7.705 11.278 1.00 80.19 86 ALA A O 1
ATOM 701 N N . LEU A 1 87 ? -5.348 7.439 11.979 1.00 83.06 87 LEU A N 1
ATOM 702 C CA . LEU A 1 87 ? -5.459 6.043 11.553 1.00 83.06 87 LEU A CA 1
ATOM 703 C C . LEU A 1 87 ? -5.338 5.927 10.027 1.00 83.06 87 LEU A C 1
ATOM 705 O O . LEU A 1 87 ? -4.644 5.052 9.513 1.00 83.06 87 LEU A O 1
ATOM 709 N N . LEU A 1 88 ? -5.991 6.822 9.291 1.00 79.62 88 LEU A 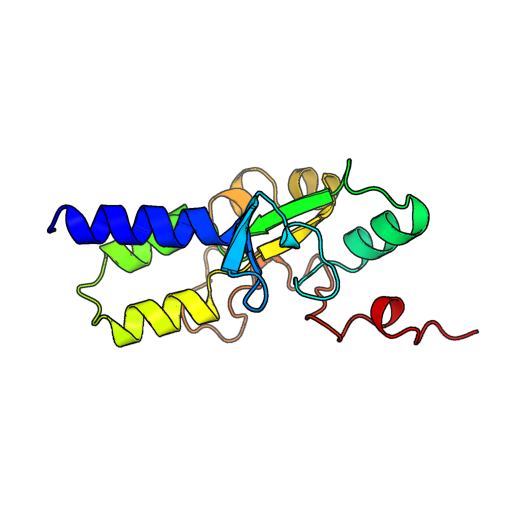N 1
ATOM 710 C CA . LEU A 1 88 ? -5.893 6.883 7.840 1.00 79.62 88 LEU A CA 1
ATOM 711 C C . LEU A 1 88 ? -4.456 7.197 7.385 1.00 79.62 88 LEU A C 1
ATOM 713 O O . LEU A 1 88 ? -3.938 6.480 6.534 1.00 79.62 88 LEU A O 1
ATOM 717 N N . GLU A 1 89 ? -3.788 8.190 7.969 1.00 79.06 89 GLU A N 1
ATOM 718 C CA . GLU A 1 89 ? -2.398 8.548 7.639 1.00 79.06 89 GLU A CA 1
ATOM 719 C C . GLU A 1 89 ? -1.414 7.397 7.893 1.00 79.06 89 GLU A C 1
ATOM 721 O O . GLU A 1 89 ? -0.522 7.139 7.082 1.00 79.06 89 GLU A O 1
ATOM 726 N N . GLU A 1 90 ? -1.586 6.675 9.001 1.00 84.44 90 GLU A N 1
ATOM 727 C CA . GLU A 1 90 ? -0.683 5.592 9.382 1.00 84.44 90 GLU A CA 1
ATOM 728 C C . GLU A 1 90 ? -0.901 4.323 8.547 1.00 84.44 90 GLU A C 1
ATOM 730 O O . GLU A 1 90 ? 0.058 3.676 8.119 1.00 84.44 90 GLU A O 1
ATOM 735 N N . TYR A 1 91 ? -2.159 3.952 8.304 1.00 85.69 91 TYR A N 1
ATOM 736 C CA . TYR A 1 91 ? -2.514 2.614 7.823 1.00 85.69 91 TYR A CA 1
ATOM 737 C C . TYR A 1 91 ? -2.991 2.567 6.373 1.00 85.69 91 TYR A C 1
ATOM 739 O O . TYR A 1 91 ? -3.027 1.488 5.773 1.00 85.69 91 TYR A O 1
ATOM 747 N N . CYS A 1 92 ? -3.364 3.702 5.786 1.00 83.12 92 CYS A N 1
ATOM 748 C CA . CYS A 1 92 ? -3.977 3.734 4.469 1.00 83.12 92 CYS A CA 1
ATOM 749 C C . CYS A 1 92 ? -3.045 4.341 3.422 1.00 83.12 92 CYS A C 1
ATOM 751 O O . CYS A 1 92 ? -3.178 5.483 2.995 1.00 83.12 92 CYS A O 1
ATOM 753 N N . PHE A 1 93 ? -2.127 3.510 2.949 1.00 82.94 93 PHE A N 1
ATOM 754 C CA . PHE A 1 93 ? -1.208 3.857 1.875 1.00 82.94 93 PHE A CA 1
ATOM 755 C C . PHE A 1 93 ? -1.034 2.695 0.896 1.00 82.94 93 PHE A C 1
ATOM 757 O O . PHE A 1 93 ? -1.342 1.536 1.202 1.00 82.94 93 PHE A O 1
ATOM 764 N N . GLY A 1 94 ? -0.537 3.037 -0.290 1.00 85.75 94 GLY A N 1
ATOM 765 C CA . GLY A 1 94 ? -0.250 2.106 -1.370 1.00 85.75 94 GLY A CA 1
ATOM 766 C C . GLY A 1 94 ? 1.114 1.429 -1.254 1.00 85.75 94 GLY A C 1
ATOM 767 O O . GLY A 1 94 ? 2.085 2.032 -0.790 1.00 85.75 94 GLY A O 1
ATOM 768 N N . VAL A 1 95 ? 1.192 0.184 -1.715 1.00 88.81 95 VAL A N 1
ATOM 769 C CA . VAL A 1 95 ? 2.438 -0.559 -1.918 1.00 88.81 95 VAL A CA 1
ATOM 770 C C . VAL A 1 95 ? 2.451 -1.113 -3.340 1.00 88.81 95 VAL A C 1
ATOM 772 O O . VAL A 1 95 ? 1.457 -1.673 -3.808 1.00 88.81 95 VAL A O 1
ATOM 775 N N . ILE A 1 96 ? 3.576 -0.953 -4.036 1.00 91.69 96 ILE A N 1
ATOM 776 C CA . ILE A 1 96 ? 3.798 -1.551 -5.353 1.00 91.69 96 ILE A CA 1
ATOM 777 C C . ILE A 1 96 ? 4.462 -2.918 -5.173 1.00 91.69 96 ILE A C 1
ATOM 779 O O . ILE A 1 96 ? 5.559 -3.033 -4.619 1.00 91.69 96 ILE A O 1
ATOM 783 N N . VAL A 1 97 ? 3.806 -3.949 -5.688 1.00 91.69 97 VAL A N 1
ATOM 784 C CA . VAL A 1 97 ? 4.266 -5.343 -5.668 1.00 91.69 97 VAL A CA 1
ATOM 785 C C . VAL A 1 97 ? 4.268 -5.912 -7.089 1.00 91.69 97 VAL A C 1
ATOM 787 O O . VAL A 1 97 ? 3.719 -5.312 -8.017 1.00 91.69 97 VAL A O 1
ATOM 790 N N . THR A 1 98 ? 4.886 -7.068 -7.312 1.00 92.56 98 THR A N 1
ATOM 791 C CA . THR A 1 98 ? 4.724 -7.794 -8.580 1.00 92.56 98 THR A CA 1
ATOM 792 C C . THR A 1 98 ? 3.401 -8.558 -8.582 1.00 92.56 98 THR A C 1
ATOM 794 O O . THR A 1 98 ? 2.898 -8.971 -7.539 1.00 92.56 98 THR A O 1
ATOM 797 N N . ALA A 1 99 ? 2.854 -8.819 -9.769 1.00 90.31 99 ALA A N 1
ATOM 798 C CA . ALA A 1 99 ? 1.670 -9.667 -9.905 1.00 90.31 99 ALA A CA 1
ATOM 799 C C . ALA A 1 99 ? 1.878 -11.079 -9.324 1.00 90.31 99 ALA A C 1
ATOM 801 O O . ALA A 1 99 ? 0.923 -11.667 -8.834 1.00 90.31 99 ALA A O 1
ATOM 802 N N . ALA A 1 100 ? 3.112 -11.597 -9.352 1.00 88.44 100 ALA A N 1
ATOM 803 C CA . ALA A 1 100 ? 3.452 -12.891 -8.762 1.00 88.44 100 ALA A CA 1
ATOM 804 C C . ALA A 1 100 ? 3.459 -12.838 -7.225 1.00 88.44 100 ALA A C 1
ATOM 806 O O . ALA A 1 100 ? 2.947 -13.741 -6.577 1.00 88.44 100 ALA A O 1
ATOM 807 N N . GLN A 1 101 ? 3.972 -11.759 -6.622 1.00 86.62 101 GLN A N 1
ATOM 808 C CA . GLN A 1 101 ? 3.893 -11.555 -5.168 1.00 86.62 101 GLN A CA 1
ATOM 809 C C . GLN A 1 101 ? 2.431 -11.488 -4.700 1.00 86.62 101 GLN A C 1
ATOM 811 O O . GLN A 1 101 ? 2.053 -12.124 -3.712 1.00 86.62 101 GLN A O 1
ATOM 816 N N . ASP A 1 102 ? 1.605 -10.765 -5.458 1.00 85.19 102 ASP A N 1
ATOM 817 C CA . ASP A 1 102 ? 0.173 -10.607 -5.212 1.00 85.19 102 ASP A CA 1
ATOM 818 C C . ASP A 1 102 ? -0.628 -11.907 -5.426 1.00 85.19 102 ASP A C 1
ATOM 820 O O . ASP A 1 102 ? -1.631 -12.130 -4.748 1.00 85.19 102 ASP A O 1
ATOM 824 N N . SER A 1 103 ? -0.237 -12.790 -6.352 1.00 81.25 103 SER A N 1
ATOM 825 C CA . SER A 1 103 ? -0.921 -14.076 -6.569 1.00 81.25 103 SER A CA 1
ATOM 826 C C . SER A 1 103 ? -0.426 -15.191 -5.649 1.00 81.25 103 SER A C 1
ATOM 828 O O . SER A 1 103 ? -1.240 -15.898 -5.057 1.00 81.25 103 SER A O 1
ATOM 830 N N . ASP A 1 104 ? 0.890 -15.341 -5.513 1.00 69.06 104 ASP A N 1
ATOM 831 C CA . ASP A 1 104 ? 1.506 -16.573 -5.010 1.00 69.06 104 ASP A CA 1
ATOM 832 C C . ASP A 1 104 ? 1.821 -16.495 -3.513 1.00 69.06 104 ASP A C 1
ATOM 834 O O . ASP A 1 104 ? 1.744 -17.497 -2.803 1.00 69.06 104 ASP A O 1
ATOM 838 N N . ALA A 1 105 ? 2.167 -15.308 -3.010 1.00 60.69 105 ALA A N 1
ATOM 839 C CA . ALA A 1 105 ? 2.691 -15.148 -1.654 1.00 60.69 105 ALA A CA 1
ATOM 840 C C . ALA A 1 105 ? 1.721 -14.461 -0.693 1.00 60.69 105 ALA A C 1
ATOM 842 O O . ALA A 1 105 ? 1.722 -14.774 0.503 1.00 60.69 105 ALA A O 1
ATOM 843 N N . LEU A 1 106 ? 0.898 -13.543 -1.204 1.00 60.91 106 LEU A N 1
ATOM 844 C CA . LEU A 1 106 ? -0.241 -12.997 -0.474 1.00 60.91 106 LEU A CA 1
ATOM 845 C C . LEU A 1 106 ? -1.446 -13.957 -0.552 1.00 60.91 106 LEU A C 1
ATOM 847 O O . LEU A 1 106 ? -2.160 -14.159 0.433 1.00 60.91 106 LEU A O 1
ATOM 851 N N . GLY A 1 107 ? -1.627 -14.642 -1.684 1.00 61.66 107 GLY A N 1
ATOM 852 C CA . GLY A 1 107 ? -2.789 -15.501 -1.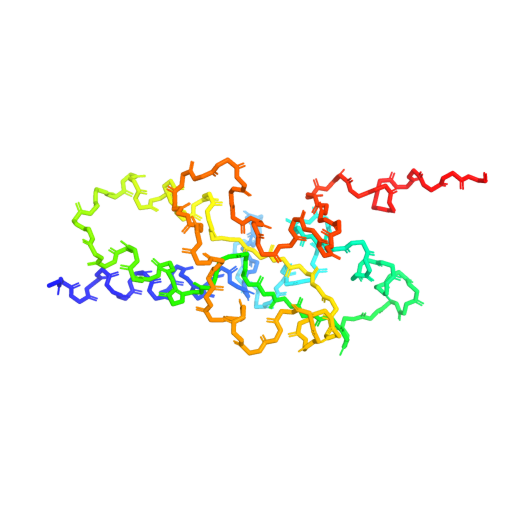912 1.00 61.66 107 GLY A CA 1
ATOM 853 C C . GLY A 1 107 ? -4.118 -14.737 -1.792 1.00 61.66 107 GLY A C 1
ATOM 854 O O . GLY A 1 107 ? -4.159 -13.530 -1.551 1.00 61.66 107 GLY A O 1
ATOM 855 N N . GLU A 1 108 ? -5.249 -15.433 -1.931 1.00 60.09 108 GLU A N 1
ATOM 856 C CA . GLU A 1 108 ? -6.564 -14.792 -1.744 1.00 60.09 108 GLU A CA 1
ATOM 857 C C . GLU A 1 108 ? -6.776 -14.294 -0.305 1.00 60.09 108 GLU A C 1
ATOM 859 O O . GLU A 1 108 ? -7.405 -13.257 -0.102 1.00 60.09 108 GLU A O 1
ATOM 864 N N . ALA A 1 109 ? -6.211 -14.991 0.688 1.00 54.41 109 ALA A N 1
ATOM 865 C CA . ALA A 1 109 ? -6.413 -14.683 2.101 1.00 54.41 109 ALA A CA 1
ATOM 866 C C . ALA A 1 109 ? -5.777 -13.345 2.517 1.00 54.41 109 ALA A C 1
ATOM 868 O O . ALA A 1 109 ? -6.457 -12.515 3.129 1.00 54.41 109 ALA A O 1
ATOM 869 N N . LEU A 1 110 ? -4.517 -13.074 2.140 1.00 60.34 110 LEU A N 1
ATOM 870 C CA . LEU A 1 110 ? -3.841 -11.838 2.563 1.00 60.34 110 LEU A CA 1
ATOM 871 C C . LEU A 1 110 ? -4.305 -10.617 1.765 1.00 60.34 110 LEU A C 1
ATOM 873 O O . LEU A 1 110 ? -4.124 -9.500 2.237 1.00 60.34 110 LEU A O 1
ATOM 877 N N . ARG A 1 111 ? -4.971 -10.783 0.613 1.00 67.31 111 ARG A N 1
ATOM 878 C CA . ARG A 1 111 ? -5.650 -9.668 -0.079 1.00 67.31 111 ARG A CA 1
ATOM 879 C C . ARG A 1 111 ? -6.840 -9.115 0.701 1.00 67.31 111 ARG A C 1
ATOM 881 O O . ARG A 1 111 ? -7.245 -7.973 0.481 1.00 67.31 111 ARG A O 1
ATOM 888 N N . SER A 1 112 ? -7.437 -9.919 1.577 1.00 74.62 112 SER A N 1
ATOM 889 C CA . SER A 1 112 ? -8.632 -9.536 2.333 1.00 74.62 112 SER A CA 1
ATOM 890 C C . SER A 1 112 ? -8.404 -9.347 3.826 1.00 74.62 112 SER A C 1
ATOM 892 O O . SER A 1 112 ? -9.234 -8.692 4.461 1.00 74.62 112 SER A O 1
ATOM 894 N N . GLU A 1 113 ? -7.319 -9.890 4.378 1.00 84.88 113 GLU A N 1
ATOM 895 C CA . GLU A 1 113 ? -7.085 -9.961 5.821 1.00 84.88 113 GLU A CA 1
ATOM 896 C C . GLU A 1 113 ? -5.625 -9.664 6.190 1.00 84.88 113 GLU A C 1
ATOM 898 O O . GLU A 1 113 ? -4.704 -9.854 5.396 1.00 84.88 113 GLU A O 1
ATOM 903 N N . MET A 1 114 ? -5.428 -9.177 7.414 1.00 88.19 114 MET A N 1
ATOM 904 C CA . MET A 1 114 ? -4.112 -9.070 8.051 1.00 88.19 114 MET A CA 1
ATOM 905 C C . MET A 1 114 ? -3.745 -10.407 8.722 1.00 88.19 114 MET A C 1
ATOM 907 O O . MET A 1 114 ? -4.633 -11.247 8.895 1.00 88.19 114 MET A O 1
ATOM 911 N N . PRO A 1 115 ? -2.475 -10.632 9.118 1.00 87.00 115 PRO A N 1
ATOM 912 C CA . PRO A 1 115 ? -2.106 -11.798 9.919 1.00 87.00 115 PRO A CA 1
ATOM 913 C C . PRO A 1 115 ? -2.999 -11.929 11.163 1.00 87.00 115 PRO A C 1
ATOM 915 O O . PRO A 1 115 ? -3.427 -10.932 11.740 1.00 87.00 115 PRO A O 1
ATOM 918 N N . SER A 1 116 ? -3.324 -13.156 11.574 1.00 87.06 116 SER A N 1
ATOM 919 C CA . SER A 1 116 ? -4.338 -13.410 12.614 1.00 87.06 116 SER A CA 1
ATOM 920 C C . SER A 1 116 ? -4.001 -12.814 13.987 1.00 87.06 116 SER A C 1
ATOM 922 O O . SER A 1 116 ? -4.892 -12.512 14.787 1.00 87.06 116 SER A O 1
ATOM 924 N N . ASP A 1 117 ? -2.715 -12.664 14.276 1.00 86.44 117 ASP A N 1
ATOM 925 C CA . ASP A 1 117 ? -2.148 -12.080 15.489 1.00 86.44 117 ASP A CA 1
ATOM 926 C C . ASP A 1 117 ? -1.948 -10.561 15.401 1.00 86.44 117 ASP A C 1
ATOM 928 O O . ASP A 1 117 ? -1.796 -9.929 16.440 1.00 86.44 117 ASP A O 1
ATOM 932 N N . TRP A 1 118 ? -2.058 -9.970 14.208 1.00 90.44 118 TRP A N 1
ATOM 933 C CA . TRP A 1 118 ? -1.877 -8.537 13.986 1.00 90.44 118 TRP A CA 1
ATOM 934 C C . TRP A 1 118 ? -3.038 -7.695 14.528 1.00 90.44 118 TRP A C 1
ATOM 936 O O . TRP A 1 118 ? -4.216 -8.041 14.365 1.00 90.44 118 TRP A O 1
ATOM 946 N N . ARG A 1 119 ? -2.722 -6.546 15.122 1.00 89.69 119 ARG A N 1
ATOM 947 C CA . ARG A 1 119 ? -3.656 -5.529 15.617 1.00 89.69 119 ARG A CA 1
ATOM 948 C C . ARG A 1 119 ? -3.192 -4.125 15.214 1.00 89.69 119 ARG A C 1
ATOM 950 O O . ARG A 1 119 ? -2.019 -3.876 14.951 1.00 89.69 119 ARG A O 1
ATOM 957 N N . PHE A 1 120 ? -4.133 -3.180 15.203 1.00 87.19 120 PHE A N 1
ATOM 958 C CA . PHE A 1 120 ? -3.801 -1.758 15.079 1.00 87.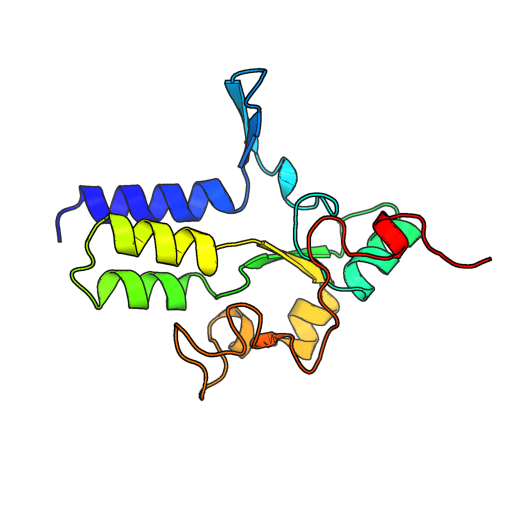19 120 PHE A CA 1
ATOM 959 C C . PHE A 1 120 ? -2.922 -1.322 16.261 1.00 87.19 120 PHE A C 1
ATOM 961 O O . PHE A 1 120 ? -3.233 -1.645 17.407 1.00 87.19 120 PHE A O 1
ATOM 968 N N . GLY A 1 121 ? -1.850 -0.583 15.977 1.00 84.94 121 GLY A N 1
ATOM 969 C CA . GLY A 1 121 ? -0.849 -0.149 16.955 1.00 84.94 121 GLY A CA 1
ATOM 970 C C . GLY A 1 121 ? 0.294 -1.140 17.202 1.00 84.94 121 GLY A C 1
ATOM 971 O O . GLY A 1 121 ? 1.202 -0.818 17.969 1.00 84.94 121 GLY A O 1
ATOM 972 N N . ASP A 1 122 ? 0.284 -2.322 16.575 1.00 84.25 122 ASP A N 1
ATOM 973 C CA . ASP A 1 122 ? 1.376 -3.290 16.713 1.00 84.25 122 ASP A CA 1
ATOM 974 C C . ASP A 1 122 ? 2.692 -2.758 16.137 1.00 84.25 122 ASP A C 1
ATOM 976 O O . ASP A 1 122 ? 2.722 -2.040 15.136 1.00 84.25 122 ASP A O 1
ATOM 980 N N . SER A 1 123 ? 3.813 -3.196 16.716 1.00 74.25 123 SER A N 1
ATOM 981 C CA . SER A 1 123 ? 5.159 -2.778 16.305 1.00 74.25 123 SER A CA 1
ATOM 982 C C . SER A 1 123 ? 5.531 -3.173 14.872 1.00 74.25 123 SER A C 1
ATOM 984 O O . SER A 1 123 ? 6.394 -2.535 14.275 1.00 74.25 123 SER A O 1
ATOM 986 N N . GLN A 1 124 ? 4.888 -4.203 14.311 1.00 73.75 124 GLN A N 1
ATOM 987 C CA . GLN A 1 124 ? 5.050 -4.603 12.905 1.00 73.75 124 GLN A CA 1
ATOM 988 C C . GLN A 1 124 ? 4.355 -3.630 11.930 1.00 73.75 124 GLN A C 1
ATOM 990 O O . GLN A 1 124 ? 4.645 -3.622 10.732 1.00 73.75 124 GLN A O 1
ATOM 995 N N . GLY A 1 125 ? 3.433 -2.801 12.431 1.00 86.88 125 GLY A N 1
ATOM 996 C CA . GLY A 1 125 ? 2.753 -1.753 11.678 1.00 86.88 125 GLY A CA 1
ATOM 997 C C . GLY A 1 125 ? 1.934 -2.256 10.486 1.00 86.88 125 GLY A C 1
ATOM 998 O O . GLY A 1 125 ? 1.564 -3.425 10.376 1.00 86.88 125 GLY A O 1
ATOM 999 N N . ALA A 1 126 ? 1.643 -1.349 9.554 1.00 88.12 126 ALA A N 1
ATOM 1000 C CA . ALA A 1 126 ? 0.836 -1.619 8.361 1.00 88.12 126 ALA A CA 1
ATOM 1001 C C . ALA A 1 126 ? 1.475 -2.606 7.361 1.00 88.12 126 ALA A C 1
ATOM 1003 O O . ALA A 1 126 ? 0.802 -3.085 6.450 1.00 88.12 126 ALA A O 1
ATOM 1004 N N . LEU A 1 127 ? 2.773 -2.892 7.502 1.00 89.12 127 LEU A N 1
ATOM 1005 C CA . LEU A 1 127 ? 3.539 -3.735 6.581 1.00 89.12 127 LEU A CA 1
ATOM 1006 C C . LEU A 1 127 ? 3.697 -5.186 7.063 1.00 89.12 127 LEU A C 1
ATOM 1008 O O . LEU A 1 127 ? 4.384 -5.969 6.411 1.00 89.12 127 LEU A O 1
ATOM 1012 N N . ALA A 1 128 ? 3.013 -5.588 8.137 1.00 88.31 128 ALA A N 1
ATOM 1013 C CA . ALA A 1 128 ? 3.121 -6.932 8.713 1.00 88.31 128 ALA A CA 1
ATOM 1014 C C . ALA A 1 128 ? 2.876 -8.085 7.711 1.00 88.31 128 ALA A C 1
ATOM 1016 O O . ALA A 1 128 ? 3.427 -9.172 7.864 1.00 88.31 128 ALA A O 1
ATOM 1017 N N . ARG A 1 129 ? 2.094 -7.863 6.639 1.00 85.44 129 ARG A N 1
ATOM 1018 C CA . ARG A 1 129 ? 1.869 -8.865 5.570 1.00 85.44 129 ARG A CA 1
ATOM 1019 C C . ARG A 1 129 ? 3.121 -9.174 4.735 1.00 85.44 129 ARG A C 1
ATOM 1021 O O . ARG A 1 129 ? 3.161 -10.213 4.075 1.00 85.44 129 ARG A O 1
ATOM 1028 N N . TYR A 1 130 ? 4.121 -8.293 4.761 1.00 83.56 130 TYR A N 1
ATOM 1029 C CA . TYR A 1 130 ? 5.324 -8.364 3.930 1.00 83.56 130 TYR A CA 1
ATOM 1030 C C . TYR A 1 130 ? 6.573 -8.811 4.706 1.00 83.56 130 TYR A C 1
ATOM 1032 O O . TYR A 1 130 ? 7.463 -9.397 4.093 1.00 83.56 130 TYR A O 1
ATOM 1040 N N . ASP A 1 131 ? 6.612 -8.609 6.030 1.00 70.31 131 ASP A N 1
ATOM 1041 C CA . ASP A 1 131 ? 7.816 -8.555 6.894 1.00 70.31 131 ASP A CA 1
ATOM 1042 C C . ASP A 1 131 ? 8.605 -9.875 7.088 1.00 70.31 131 ASP A C 1
ATOM 1044 O O . ASP A 1 131 ? 9.512 -9.985 7.904 1.00 70.31 131 ASP A O 1
ATOM 1048 N N . GLY A 1 132 ? 8.301 -10.906 6.305 1.00 63.16 132 GLY A N 1
ATOM 1049 C CA . GLY A 1 132 ? 9.130 -12.115 6.204 1.00 63.16 132 GLY A CA 1
ATOM 1050 C C . GLY A 1 132 ? 9.201 -12.705 4.799 1.00 63.16 132 GLY A C 1
ATOM 1051 O O . GLY A 1 132 ? 9.834 -13.737 4.592 1.00 63.16 132 GLY A O 1
ATOM 1052 N N . LYS A 1 133 ? 8.523 -12.076 3.835 1.00 69.38 133 LYS A N 1
ATOM 1053 C CA . LYS A 1 133 ? 8.411 -12.549 2.453 1.00 69.38 133 LYS A CA 1
ATOM 1054 C C . LYS A 1 133 ? 9.072 -11.582 1.480 1.00 69.38 133 LYS A C 1
ATOM 1056 O O . LYS A 1 133 ? 9.639 -12.038 0.495 1.00 69.38 133 LYS A O 1
ATOM 1061 N N . PHE A 1 134 ? 9.026 -10.278 1.766 1.00 80.50 134 PHE A N 1
ATOM 1062 C CA . PHE A 1 134 ? 9.459 -9.227 0.850 1.00 80.50 134 PHE A CA 1
ATOM 1063 C C . PHE A 1 134 ? 10.142 -8.076 1.583 1.00 80.50 134 PHE A C 1
ATOM 1065 O O . PHE A 1 134 ? 9.625 -7.572 2.575 1.00 80.50 134 PHE A O 1
ATOM 1072 N N . ILE A 1 135 ? 11.265 -7.602 1.042 1.00 84.75 135 ILE A N 1
ATOM 1073 C CA . ILE A 1 135 ? 11.879 -6.346 1.484 1.00 84.75 135 ILE A CA 1
ATOM 1074 C C . ILE A 1 135 ? 11.080 -5.193 0.874 1.00 84.75 135 ILE A C 1
ATOM 1076 O O . ILE A 1 135 ? 10.996 -5.081 -0.353 1.00 84.75 135 ILE A O 1
ATOM 1080 N N . VAL A 1 136 ? 10.492 -4.353 1.730 1.00 87.12 136 VAL A N 1
ATOM 1081 C CA . VAL A 1 136 ? 9.716 -3.168 1.339 1.00 87.12 136 VAL A CA 1
ATOM 1082 C C . VAL A 1 136 ? 10.546 -1.911 1.575 1.00 87.12 136 VAL A C 1
ATOM 1084 O O . VAL A 1 136 ? 10.998 -1.652 2.687 1.00 87.12 136 VAL A O 1
ATOM 1087 N N . HIS A 1 137 ? 10.704 -1.101 0.535 1.00 89.06 137 HIS A N 1
ATOM 1088 C CA . HIS A 1 137 ? 11.360 0.197 0.609 1.00 89.06 137 HIS A CA 1
ATOM 1089 C C . HIS A 1 137 ? 10.337 1.313 0.803 1.00 89.06 137 HIS A C 1
ATOM 1091 O O . HIS A 1 137 ? 9.242 1.280 0.237 1.00 89.06 137 HIS A O 1
ATOM 1097 N N . GLN A 1 138 ? 10.709 2.320 1.590 1.00 87.81 138 GLN A N 1
ATOM 1098 C CA . GLN A 1 138 ? 9.981 3.584 1.679 1.00 87.81 138 GLN A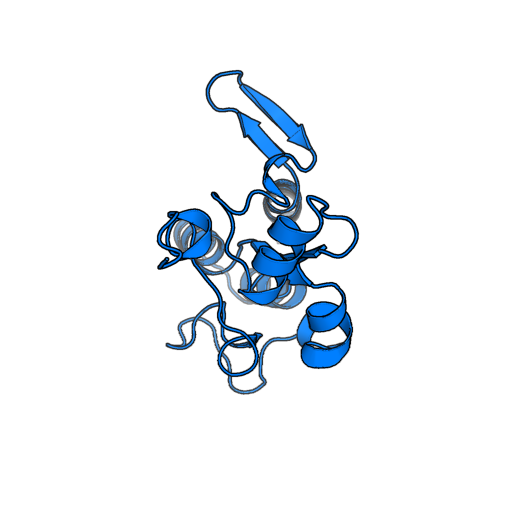 CA 1
ATOM 1099 C C . GLN A 1 138 ? 10.340 4.497 0.493 1.00 87.81 138 GLN A C 1
ATOM 1101 O O . GLN A 1 138 ? 11.391 4.300 -0.133 1.00 87.81 138 GLN A O 1
ATOM 1106 N N . PRO A 1 139 ? 9.521 5.529 0.218 1.00 84.81 139 PRO A N 1
ATOM 1107 C CA . PRO A 1 139 ? 9.883 6.622 -0.681 1.00 84.81 139 PRO A CA 1
ATOM 1108 C C . PRO A 1 139 ? 11.299 7.136 -0.400 1.00 84.81 139 PRO A C 1
ATOM 1110 O O . PRO A 1 139 ? 11.648 7.433 0.742 1.00 84.81 139 PRO A O 1
ATOM 1113 N N . GLY A 1 140 ? 12.139 7.174 -1.437 1.00 82.69 140 GLY A N 1
ATOM 1114 C CA . GLY A 1 140 ? 13.528 7.635 -1.335 1.00 82.69 140 GLY A CA 1
ATOM 1115 C C . GLY A 1 140 ? 14.498 6.723 -0.568 1.00 82.69 140 GLY A C 1
ATOM 1116 O O . GLY A 1 140 ? 15.654 7.096 -0.422 1.00 82.69 140 GLY A O 1
ATOM 1117 N N . GLN A 1 141 ? 14.079 5.542 -0.094 1.00 86.31 141 GLN A N 1
ATOM 1118 C CA . GLN A 1 141 ? 14.941 4.601 0.648 1.00 86.31 141 GLN A CA 1
ATOM 1119 C C . GLN A 1 141 ? 15.331 3.351 -0.149 1.00 86.31 141 GLN A C 1
ATOM 1121 O O . GLN A 1 141 ? 15.961 2.440 0.386 1.00 86.31 141 GLN A O 1
ATOM 1126 N N . CYS A 1 142 ? 14.923 3.250 -1.413 1.00 82.38 142 CYS A N 1
ATOM 1127 C CA . CYS A 1 142 ? 15.363 2.152 -2.261 1.00 82.38 142 CYS A CA 1
ATOM 1128 C C . CYS A 1 142 ? 16.750 2.477 -2.840 1.00 82.38 142 CYS A C 1
ATOM 1130 O O . CYS A 1 142 ? 16.837 3.453 -3.585 1.00 82.38 142 CYS A O 1
ATOM 1132 N N . PRO A 1 143 ? 17.790 1.649 -2.609 1.00 76.00 143 PRO A N 1
ATOM 1133 C CA . PRO A 1 143 ? 19.144 1.874 -3.140 1.00 76.00 143 PRO A CA 1
ATOM 1134 C C . PRO A 1 143 ? 19.180 2.023 -4.666 1.00 76.00 143 PRO A C 1
ATOM 1136 O O . PRO A 1 143 ? 19.975 2.757 -5.245 1.00 76.00 143 PRO A O 1
ATOM 1139 N N . ILE A 1 144 ? 18.262 1.329 -5.342 1.00 75.75 144 ILE A N 1
ATOM 1140 C CA . ILE A 1 144 ? 18.110 1.402 -6.795 1.00 75.75 144 ILE A CA 1
ATOM 1141 C C . ILE A 1 144 ? 17.481 2.749 -7.204 1.00 75.75 144 ILE A C 1
ATOM 1143 O O . ILE A 1 144 ? 17.834 3.289 -8.248 1.00 75.75 144 ILE A O 1
ATOM 1147 N N . CYS A 1 145 ? 16.567 3.313 -6.399 1.00 71.44 145 CYS A N 1
ATOM 1148 C CA . CYS A 1 145 ? 15.967 4.632 -6.654 1.00 71.44 145 CYS A CA 1
ATOM 1149 C C . CYS A 1 145 ? 16.938 5.772 -6.329 1.00 71.44 145 CYS A C 1
ATOM 1151 O O . CYS A 1 145 ? 16.891 6.810 -6.982 1.00 71.44 145 CYS A O 1
ATOM 1153 N N . THR A 1 146 ? 17.797 5.596 -5.320 1.00 75.12 146 THR A N 1
ATOM 1154 C CA . THR A 1 146 ? 18.784 6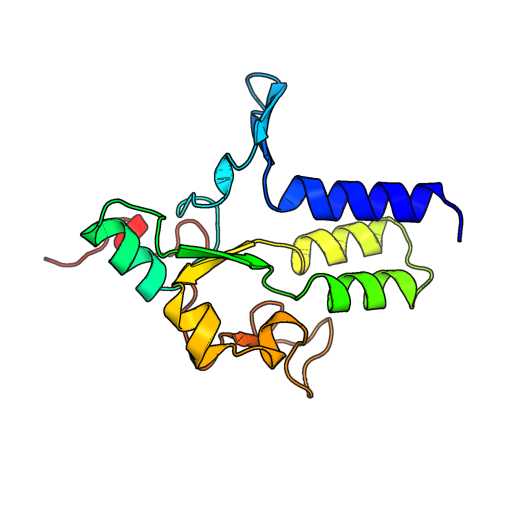.598 -4.887 1.00 75.12 146 THR A CA 1
ATOM 1155 C C . THR A 1 146 ? 20.030 6.628 -5.773 1.00 75.12 146 THR A C 1
ATOM 1157 O O . THR A 1 146 ? 20.856 7.525 -5.629 1.00 75.12 146 THR A O 1
ATOM 1160 N N . GLY A 1 147 ? 20.158 5.694 -6.723 1.00 65.25 147 GLY A N 1
ATOM 1161 C CA . GLY A 1 147 ? 21.335 5.582 -7.587 1.00 65.25 147 GLY A CA 1
ATOM 1162 C C . GLY A 1 147 ? 22.559 5.002 -6.872 1.00 65.25 147 GLY A C 1
ATOM 1163 O O . GLY A 1 147 ? 23.662 5.074 -7.403 1.00 65.25 147 GLY A O 1
ATOM 1164 N N . GLU A 1 148 ? 22.369 4.401 -5.698 1.00 62.34 148 GLU A N 1
ATOM 1165 C CA . GLU A 1 148 ? 23.401 3.750 -4.882 1.00 62.34 148 GLU A CA 1
ATOM 1166 C C . GLU A 1 148 ? 23.651 2.296 -5.313 1.00 62.34 148 GLU A C 1
ATOM 1168 O O . GLU A 1 148 ? 24.062 1.454 -4.516 1.00 62.34 148 GLU A O 1
ATOM 1173 N N . THR A 1 149 ? 23.400 1.956 -6.580 1.00 52.94 149 THR A N 1
ATOM 1174 C CA . THR A 1 149 ? 23.848 0.669 -7.115 1.00 52.94 149 THR A CA 1
ATOM 1175 C C . THR A 1 149 ? 25.365 0.712 -7.256 1.00 52.94 149 THR A C 1
ATOM 1177 O O . THR A 1 149 ? 25.878 1.308 -8.205 1.00 52.94 149 THR A O 1
ATOM 1180 N N . GLU A 1 150 ? 26.056 0.118 -6.282 1.00 46.31 150 GLU A N 1
ATOM 1181 C CA . GLU A 1 150 ? 27.494 -0.142 -6.305 1.00 46.31 150 GLU A CA 1
ATOM 1182 C C . GLU A 1 150 ? 27.922 -0.720 -7.666 1.00 46.31 150 GLU A C 1
ATOM 1184 O O . GLU A 1 150 ? 27.304 -1.647 -8.197 1.00 46.31 150 GLU A O 1
ATOM 1189 N N . THR A 1 151 ? 28.964 -0.100 -8.225 1.00 41.09 151 THR A N 1
ATOM 1190 C CA . THR A 1 151 ? 29.767 -0.541 -9.377 1.00 41.09 151 THR A CA 1
ATOM 1191 C C . THR A 1 151 ? 30.444 -1.881 -9.157 1.00 41.09 151 THR A C 1
ATOM 1193 O O . THR A 1 151 ? 30.964 -2.070 -8.035 1.00 41.09 151 THR A O 1
#

Foldseek 3Di:
DDPVVVVVLVCVLVLQQFWDQPPVVRDTHGNPCNPPLQAAKEFPVLVVVCVVPVDCPFKDKAFLFAPQVLVCVVVVDPDDPVVNVVSCVFAGHIYIYGNCCVPPQCNPPNNHHDPPPDDPPDPCGSNNSPVPPTDMAHNPRDCVVVVVPDD

Secondary structure (DSSP, 8-state):
--HHHHHHHHHHHHHTTTEEE-TTT--EEETTTTT-TTTSEEEHHHHHHHHHHS--TTEEEEESS-HHHHHHHHHHS---HHHHHHHHHHH--EEEEEHHIIIIISHHHHHH---TT--TT-TTGGGTTTTTT-PEEPTT--TTTTT----